Protein AF-A0A3D2GXF1-F1 (afdb_monomer)

Solvent-accessible surface area (backbone atoms only — not comparable to full-atom values): 5338 Å² total; per-residue (Å²): 109,70,69,58,52,53,46,51,53,51,51,48,52,41,55,73,39,63,44,46,53,32,45,51,49,18,68,74,66,70,39,70,66,44,40,46,54,25,51,54,51,51,54,50,49,55,56,51,51,51,55,52,49,51,53,52,50,53,52,54,51,59,67,53,44,60,62,52,53,52,53,50,53,51,52,52,51,52,51,50,52,50,53,50,46,39,62,71,46,52,51,53,54,54,56,60,72,74,102

Foldseek 3Di:
DVVLVVLVVVLCCCVVPVLVVLVVVCVVPVDPVSVVVSVVSVVVSVVSVVVSVVVVVVVVVVVVVVVVVVVVVVVVVVVVVVVVCCVPPVVVVVVVVVD

pLDDT: mean 94.07, std 5.57, range [54.94, 98.25]

Radius of gyration: 30.29 Å; Cα contacts (8 Å, |Δi|>4): 36; chains: 1; bounding box: 65×22×79 Å

Sequence (99 aa):
TLYIIAGEEKLQRVREGELKELMAKAAESGDAMDAQKANDLAAQCDRFEKKLHDLKLTRQVSMQMAPQIRLLQNNDSLLVERIQSTISNTLPLWKNQMV

Mean predicted aligned error: 6.09 Å

Structure (mmCIF, N/CA/C/O backbone):
data_AF-A0A3D2GXF1-F1
#
_entry.id   AF-A0A3D2GXF1-F1
#
loop_
_atom_site.group_PDB
_atom_site.id
_atom_site.type_symbol
_atom_site.label_atom_id
_atom_site.label_alt_id
_atom_site.label_comp_id
_atom_site.label_asym_id
_atom_site.label_entity_id
_atom_site.label_seq_id
_atom_site.pdbx_PDB_ins_code
_atom_site.Cartn_x
_atom_site.Cartn_y
_atom_site.Cartn_z
_atom_site.occupancy
_atom_site.B_iso_or_equiv
_atom_site.auth_seq_id
_atom_site.auth_comp_id
_atom_site.auth_asym_id
_atom_site.auth_atom_id
_atom_site.pdbx_PDB_model_num
ATOM 1 N N . THR A 1 1 ? -10.819 0.623 -6.741 1.00 74.81 1 THR A N 1
ATOM 2 C CA . THR A 1 1 ? -11.412 1.753 -5.993 1.00 74.81 1 THR A CA 1
ATOM 3 C C . THR A 1 1 ? -12.582 1.297 -5.145 1.00 74.81 1 THR A C 1
ATOM 5 O O . THR A 1 1 ? -12.526 1.509 -3.945 1.00 74.81 1 THR A O 1
ATOM 8 N N . LEU A 1 2 ? -13.558 0.579 -5.719 1.00 89.06 2 LEU A N 1
ATOM 9 C CA . LEU A 1 2 ? -14.736 0.064 -5.003 1.00 89.06 2 LEU A CA 1
ATOM 10 C C . LEU A 1 2 ? -14.400 -0.726 -3.720 1.00 89.06 2 LEU A C 1
ATOM 12 O O . LEU A 1 2 ? -14.984 -0.467 -2.681 1.00 89.06 2 LEU A O 1
ATOM 16 N N . TYR A 1 3 ? -13.411 -1.626 -3.768 1.00 90.88 3 TYR A N 1
ATOM 17 C CA . TYR A 1 3 ? -13.025 -2.442 -2.606 1.00 90.88 3 TYR A CA 1
ATOM 18 C C . TYR A 1 3 ? -12.367 -1.658 -1.463 1.00 90.88 3 TYR A C 1
ATOM 20 O O . TYR A 1 3 ? -12.526 -2.031 -0.307 1.00 90.88 3 TYR A O 1
ATOM 28 N N . ILE A 1 4 ? -11.643 -0.575 -1.773 1.00 93.69 4 ILE A N 1
ATOM 29 C CA . ILE A 1 4 ? -11.058 0.293 -0.740 1.00 93.69 4 ILE A CA 1
ATOM 30 C C . ILE A 1 4 ? -12.189 1.040 -0.033 1.00 93.69 4 ILE A C 1
ATOM 32 O O . ILE A 1 4 ? -12.271 0.990 1.185 1.00 93.69 4 ILE A O 1
ATOM 36 N N . ILE A 1 5 ? -13.104 1.632 -0.805 1.00 94.81 5 ILE A N 1
ATOM 37 C CA . ILE A 1 5 ? -14.265 2.361 -0.275 1.00 94.81 5 ILE A CA 1
ATOM 38 C C . ILE A 1 5 ? -15.151 1.434 0.567 1.00 94.81 5 ILE A C 1
ATOM 40 O O . ILE A 1 5 ? -15.489 1.760 1.697 1.00 94.81 5 ILE A O 1
ATOM 44 N N . ALA A 1 6 ? -15.461 0.235 0.065 1.00 95.31 6 ALA A N 1
ATOM 45 C CA . ALA A 1 6 ? -16.229 -0.756 0.816 1.00 95.31 6 ALA A CA 1
ATOM 46 C C . ALA A 1 6 ? -15.532 -1.162 2.129 1.00 95.31 6 ALA A C 1
ATOM 48 O O . ALA A 1 6 ? -16.195 -1.382 3.143 1.00 95.31 6 ALA A O 1
ATOM 49 N N . GLY A 1 7 ? -14.197 -1.242 2.125 1.00 95.81 7 GLY A N 1
ATOM 50 C CA . GLY A 1 7 ? -13.401 -1.464 3.330 1.00 95.81 7 GLY A CA 1
ATOM 51 C C . GLY A 1 7 ? -13.508 -0.308 4.325 1.00 95.81 7 GLY A C 1
ATOM 52 O O . GLY A 1 7 ? -13.730 -0.554 5.507 1.00 95.81 7 GLY A O 1
ATOM 53 N N . GLU A 1 8 ? -13.406 0.938 3.859 1.00 96.44 8 GLU A N 1
ATOM 54 C CA . GLU A 1 8 ? -13.548 2.136 4.700 1.00 96.44 8 GLU A CA 1
ATOM 55 C C . GLU A 1 8 ? -14.936 2.202 5.335 1.00 96.44 8 GLU A C 1
ATOM 57 O O . GLU A 1 8 ? -15.047 2.351 6.550 1.00 96.44 8 GLU A O 1
ATOM 62 N N . GLU A 1 9 ? -15.989 1.997 4.541 1.00 96.69 9 GLU A N 1
ATOM 63 C CA . GLU A 1 9 ? -17.363 1.983 5.041 1.00 96.69 9 GLU A CA 1
ATOM 64 C C . GLU A 1 9 ? -17.584 0.871 6.068 1.00 96.69 9 GLU A C 1
ATOM 66 O O . GLU A 1 9 ? -18.213 1.093 7.103 1.00 96.69 9 GLU A O 1
ATOM 71 N N . LYS A 1 10 ? -17.071 -0.341 5.815 1.00 95.88 10 LYS A N 1
ATOM 72 C CA . LYS A 1 10 ? -17.205 -1.446 6.771 1.00 95.88 10 LYS A CA 1
ATOM 73 C C . LYS A 1 10 ? -16.447 -1.153 8.065 1.00 95.88 10 LYS A C 1
ATOM 75 O O . LYS A 1 10 ? -16.996 -1.410 9.135 1.00 95.88 10 LYS A O 1
ATOM 80 N N . LEU A 1 11 ? -15.233 -0.609 7.982 1.00 96.88 11 LEU A N 1
ATOM 81 C CA . LEU A 1 11 ? -14.446 -0.211 9.151 1.00 96.88 11 LEU A CA 1
ATOM 82 C C . LEU A 1 11 ? -15.183 0.853 9.971 1.00 96.88 11 LEU A C 1
ATOM 84 O O . LEU A 1 11 ? -15.272 0.730 11.191 1.00 96.88 11 LEU A O 1
ATOM 88 N N . GLN A 1 12 ? -15.760 1.851 9.300 1.00 96.69 12 GLN A N 1
ATOM 89 C CA . GLN A 1 12 ? -16.547 2.891 9.948 1.00 96.69 12 GLN A CA 1
ATOM 90 C C . GLN A 1 12 ? -17.773 2.305 10.659 1.00 96.69 12 GLN A C 1
ATOM 92 O O . GLN A 1 12 ? -17.962 2.560 11.845 1.00 96.69 12 GLN A O 1
ATOM 97 N N . ARG A 1 13 ? -18.550 1.442 9.988 1.00 96.62 13 ARG A N 1
ATOM 98 C CA . ARG A 1 13 ? -19.723 0.778 10.590 1.00 96.62 13 ARG A CA 1
ATOM 99 C C . ARG A 1 13 ? -19.370 -0.032 11.838 1.00 96.62 13 ARG A C 1
ATOM 101 O O . ARG A 1 13 ? -20.119 -0.005 12.805 1.00 96.62 13 ARG A O 1
ATOM 108 N N . VAL A 1 14 ? -18.244 -0.748 11.831 1.00 96.31 14 VAL A N 1
ATOM 109 C CA . VAL A 1 14 ? -17.811 -1.550 12.990 1.00 96.31 14 VAL A CA 1
ATOM 110 C C . VAL A 1 14 ? -17.328 -0.655 14.133 1.00 96.31 14 VAL A C 1
ATOM 112 O O . VAL A 1 14 ? -17.684 -0.903 15.283 1.00 96.31 14 VAL A O 1
ATOM 115 N N . ARG A 1 15 ? -16.571 0.413 13.838 1.00 95.12 15 ARG A N 1
ATOM 116 C CA . ARG A 1 15 ? -16.112 1.373 14.858 1.00 95.12 15 ARG A CA 1
ATOM 117 C C . ARG A 1 15 ? -17.269 2.145 15.491 1.00 95.12 15 ARG A C 1
ATOM 119 O O . ARG A 1 15 ? -17.248 2.386 16.691 1.00 95.12 15 ARG A O 1
ATOM 126 N N . GLU A 1 16 ? -18.243 2.568 14.692 1.00 95.12 16 GLU A N 1
ATOM 127 C CA . GLU A 1 16 ? -19.362 3.397 15.151 1.00 95.12 16 GLU A CA 1
ATOM 128 C C . GLU A 1 16 ? -20.539 2.594 15.717 1.00 95.12 16 GLU A C 1
ATOM 130 O O . GLU A 1 16 ? -21.341 3.172 16.446 1.00 95.12 16 GLU A O 1
ATOM 135 N N . GLY A 1 17 ? -20.631 1.299 15.409 1.00 95.12 17 GLY A N 1
ATOM 136 C CA . GLY A 1 17 ? -21.637 0.381 15.944 1.00 95.12 17 GLY A CA 1
ATOM 137 C C . GLY A 1 17 ? -21.047 -0.552 16.999 1.00 95.12 17 GLY A C 1
ATOM 138 O O . GLY A 1 17 ? -20.821 -0.145 18.138 1.00 95.12 17 GLY A O 1
ATOM 139 N N . GLU A 1 18 ? -20.761 -1.793 16.592 1.00 92.81 18 GLU A N 1
ATOM 140 C CA . GLU A 1 18 ? -20.349 -2.905 17.468 1.00 92.81 18 GLU A CA 1
ATOM 141 C C . GLU A 1 18 ? -19.245 -2.535 18.469 1.00 92.81 18 GLU A C 1
ATOM 143 O O . GLU A 1 18 ? -19.334 -2.886 19.645 1.00 92.81 18 GLU A O 1
ATOM 148 N N . LEU A 1 19 ? -18.207 -1.806 18.043 1.00 93.38 19 LEU A N 1
ATOM 149 C CA . LEU A 1 19 ? -17.123 -1.429 18.947 1.00 93.38 19 LEU A CA 1
ATOM 150 C C . LEU A 1 19 ? -17.586 -0.450 20.031 1.00 93.38 19 LEU A C 1
ATOM 152 O O . LEU A 1 19 ? -17.228 -0.631 21.193 1.00 93.38 19 LEU A O 1
ATOM 156 N N . LYS A 1 20 ? -18.399 0.556 19.688 1.00 94.50 20 LYS A N 1
ATOM 157 C CA . LYS A 1 20 ? -18.955 1.485 20.685 1.00 94.50 20 LYS A CA 1
ATOM 158 C C . LYS A 1 20 ? -19.864 0.763 21.673 1.00 94.50 20 LYS A C 1
ATOM 160 O O . LYS A 1 20 ? -19.778 1.038 22.866 1.00 94.50 20 LYS A O 1
ATOM 165 N N . GLU A 1 21 ? -20.683 -0.170 21.195 1.00 94.38 21 GLU A N 1
ATOM 166 C CA . GLU A 1 21 ? -21.550 -0.987 22.051 1.00 94.38 21 GLU A CA 1
ATOM 167 C C . GLU A 1 21 ? -20.732 -1.845 23.026 1.00 94.38 21 GLU A C 1
ATOM 169 O O . GLU A 1 21 ? -21.012 -1.858 24.225 1.00 94.38 21 GLU A O 1
ATOM 174 N N . LEU A 1 22 ? -19.670 -2.502 22.546 1.00 92.19 22 LEU A N 1
ATOM 175 C CA . LEU A 1 22 ? -18.774 -3.288 23.397 1.00 92.19 22 LEU A CA 1
ATOM 176 C C . LEU A 1 22 ? -18.017 -2.423 24.408 1.00 92.19 22 LEU A C 1
ATOM 178 O O . LEU A 1 22 ? -17.870 -2.827 25.560 1.00 92.19 22 LEU A O 1
ATOM 182 N N . MET A 1 23 ? -17.562 -1.231 24.012 1.00 91.12 23 MET A N 1
ATOM 183 C CA . MET A 1 23 ? -16.892 -0.297 24.922 1.00 91.12 23 MET A CA 1
ATOM 184 C C . MET A 1 23 ? -17.842 0.227 26.005 1.00 91.12 23 MET A C 1
ATOM 186 O O . MET A 1 23 ? -17.452 0.292 27.169 1.00 91.12 23 MET A O 1
ATOM 190 N N . ALA A 1 24 ? -19.088 0.556 25.650 1.00 93.00 24 ALA A N 1
A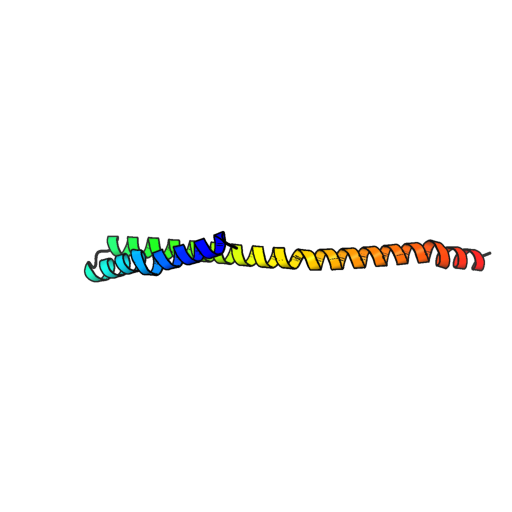TOM 191 C CA . ALA A 1 24 ? -20.107 0.970 26.613 1.00 93.00 24 ALA A CA 1
ATOM 192 C C . ALA A 1 24 ? -20.428 -0.160 27.602 1.00 93.00 24 ALA A C 1
ATOM 194 O O . ALA A 1 24 ? -20.415 0.050 28.812 1.00 93.00 24 ALA A O 1
ATOM 195 N N . LYS A 1 25 ? -20.608 -1.387 27.100 1.00 91.12 25 LYS A N 1
ATOM 196 C 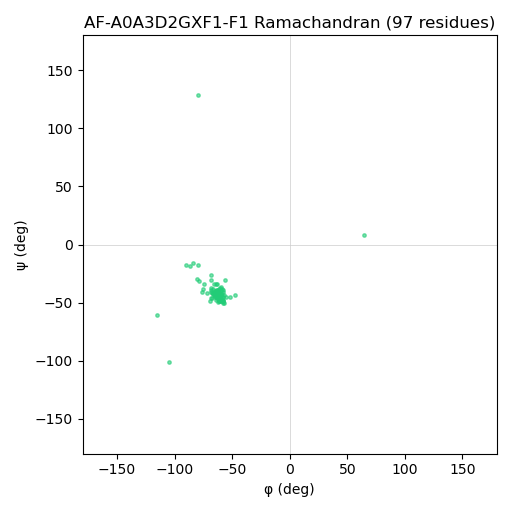CA . LYS A 1 25 ? -20.873 -2.563 27.935 1.00 91.12 25 LYS A CA 1
ATOM 197 C C . LYS A 1 25 ? -19.712 -2.895 28.879 1.00 91.12 25 LYS A C 1
ATOM 199 O O . LYS A 1 25 ? -19.935 -3.255 30.035 1.00 91.12 25 LYS A O 1
ATOM 204 N N . ALA A 1 26 ? -18.473 -2.766 28.412 1.00 90.38 26 ALA A N 1
ATOM 205 C CA . ALA A 1 26 ? -17.292 -2.934 29.255 1.00 90.38 26 ALA A CA 1
ATOM 206 C C . ALA A 1 26 ? -17.236 -1.876 30.372 1.00 90.38 26 ALA A C 1
ATOM 208 O O . ALA A 1 26 ? -16.899 -2.202 31.509 1.00 90.38 26 ALA A O 1
ATOM 209 N N . ALA A 1 27 ? -17.606 -0.627 30.064 1.00 89.69 27 ALA A N 1
ATOM 210 C CA . ALA A 1 27 ? -17.646 0.461 31.038 1.00 89.69 27 ALA A CA 1
ATOM 211 C C . ALA A 1 27 ? -18.755 0.284 32.091 1.00 89.69 27 ALA A C 1
ATOM 213 O O . ALA A 1 27 ? -18.533 0.600 33.257 1.00 89.69 27 ALA A O 1
ATOM 214 N N . GLU A 1 28 ? -19.924 -0.233 31.702 1.00 91.75 28 GLU A N 1
ATOM 215 C CA . GLU A 1 28 ? -21.042 -0.488 32.621 1.00 91.75 28 GLU A CA 1
ATOM 216 C C . GLU A 1 28 ? -20.839 -1.734 33.491 1.00 91.75 28 GLU A C 1
ATOM 218 O O . GLU A 1 28 ? -21.170 -1.718 34.675 1.00 91.75 28 GLU A O 1
ATOM 223 N N . SER A 1 29 ? -20.315 -2.822 32.920 1.00 88.19 29 SER A N 1
ATOM 224 C CA . SER A 1 29 ? -20.179 -4.098 33.637 1.00 88.19 29 SER A CA 1
ATOM 225 C C . SER A 1 29 ? -18.985 -4.140 34.590 1.00 88.19 29 SER A C 1
ATOM 227 O O . SER A 1 29 ? -19.038 -4.846 35.595 1.00 88.19 29 SER A O 1
ATOM 229 N N . GLY A 1 30 ? -17.893 -3.433 34.270 1.00 81.69 30 GLY A N 1
ATOM 230 C CA . GLY A 1 30 ? -16.624 -3.546 34.994 1.00 81.69 30 GLY A CA 1
ATOM 231 C C . GLY A 1 30 ? -15.958 -4.926 34.883 1.00 81.69 30 GLY A C 1
ATOM 232 O O . GLY A 1 30 ? -14.975 -5.184 35.578 1.00 81.69 30 GLY A O 1
ATOM 233 N N . ASP A 1 31 ? -16.474 -5.815 34.025 1.00 92.44 31 ASP A N 1
ATOM 234 C CA . ASP A 1 31 ? -15.944 -7.161 33.822 1.00 92.44 31 ASP A CA 1
ATOM 235 C C . ASP A 1 31 ? -14.711 -7.117 32.907 1.00 92.44 31 ASP A C 1
ATOM 237 O O . ASP A 1 31 ? -14.739 -6.591 31.788 1.00 92.44 31 ASP A O 1
ATOM 241 N N . ALA A 1 32 ? -13.624 -7.736 33.368 1.00 89.25 32 ALA A N 1
ATOM 242 C CA . ALA A 1 32 ? -12.395 -7.899 32.604 1.00 89.25 32 ALA A CA 1
ATOM 243 C C . ALA A 1 32 ? -12.628 -8.604 31.256 1.00 89.25 32 ALA A C 1
ATOM 245 O O . ALA A 1 32 ? -11.924 -8.325 30.285 1.00 89.25 32 ALA A O 1
ATOM 246 N N . MET A 1 33 ? -13.623 -9.489 31.163 1.00 92.38 33 MET A N 1
ATOM 247 C CA . MET A 1 33 ? -13.917 -10.228 29.938 1.00 92.38 33 MET A CA 1
ATOM 248 C C . MET A 1 33 ? -14.606 -9.385 28.867 1.00 92.38 33 MET A C 1
ATOM 250 O O . MET A 1 33 ? -14.296 -9.514 27.681 1.00 92.38 33 MET A O 1
ATOM 254 N N . ASP A 1 34 ? -15.509 -8.493 29.263 1.00 90.56 34 ASP A N 1
ATOM 255 C CA . ASP A 1 34 ? -16.142 -7.573 28.320 1.00 90.56 34 ASP A CA 1
ATOM 256 C C . ASP A 1 34 ? -15.165 -6.462 27.896 1.00 90.56 34 ASP A C 1
ATOM 258 O O . ASP A 1 34 ? -15.119 -6.109 26.714 1.00 90.56 34 ASP A O 1
ATOM 262 N N . ALA A 1 35 ? -14.278 -6.018 28.796 1.00 91.81 35 ALA A N 1
ATOM 263 C CA . ALA A 1 35 ? -13.151 -5.152 28.440 1.00 91.81 35 ALA A CA 1
ATOM 264 C C . ALA A 1 35 ? -12.191 -5.818 27.436 1.00 91.81 35 ALA A C 1
ATOM 266 O O . ALA A 1 35 ? -11.746 -5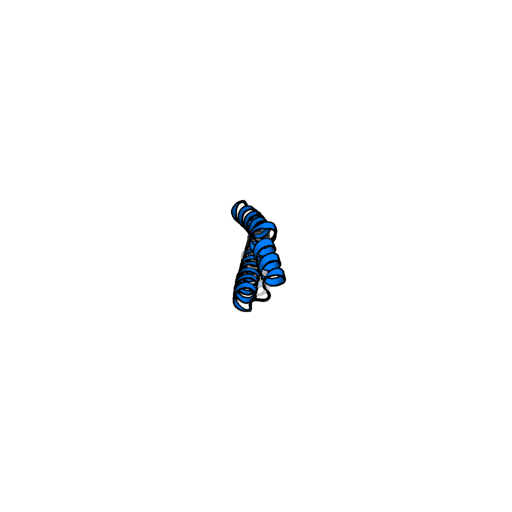.174 26.482 1.00 91.81 35 ALA A O 1
ATOM 267 N N . GLN A 1 36 ? -11.899 -7.113 27.599 1.00 93.69 36 GLN A N 1
ATOM 268 C CA . GLN A 1 36 ? -11.048 -7.853 26.666 1.00 93.69 36 GLN A CA 1
ATOM 269 C C . GLN A 1 36 ? -11.665 -7.920 25.263 1.00 93.69 36 GLN A C 1
ATOM 271 O O . GLN A 1 36 ? -10.984 -7.620 24.285 1.00 93.69 36 GLN A O 1
ATOM 276 N N . LYS A 1 37 ? -12.964 -8.228 25.150 1.00 93.25 37 LYS A N 1
ATOM 277 C CA . LYS A 1 37 ? -13.663 -8.273 23.851 1.00 93.25 37 LYS A CA 1
ATOM 278 C C . LYS A 1 37 ? -13.624 -6.931 23.119 1.00 93.25 37 LYS A C 1
ATOM 280 O O . LYS A 1 37 ? -13.388 -6.904 21.911 1.00 93.25 37 LYS A O 1
ATOM 285 N N . ALA A 1 38 ? -13.840 -5.826 23.837 1.00 93.88 38 ALA A N 1
ATOM 286 C CA . ALA A 1 38 ? -13.763 -4.486 23.261 1.00 93.88 38 ALA A CA 1
ATOM 287 C C . ALA A 1 38 ? -12.347 -4.184 22.736 1.00 93.88 38 ALA A C 1
ATOM 289 O O . ALA A 1 38 ? -12.190 -3.723 21.604 1.00 93.88 38 ALA A O 1
ATOM 290 N N . ASN A 1 39 ? -11.315 -4.513 23.519 1.00 95.12 39 ASN A N 1
ATOM 291 C CA . ASN A 1 39 ? -9.917 -4.344 23.114 1.00 95.12 39 ASN A CA 1
ATOM 292 C C . ASN A 1 39 ? -9.540 -5.219 21.910 1.00 95.12 39 ASN A C 1
ATOM 294 O O . ASN A 1 39 ? -8.866 -4.746 20.993 1.00 95.12 39 ASN A O 1
ATOM 298 N N . ASP A 1 40 ? -9.996 -6.471 21.871 1.00 96.69 40 ASP A N 1
ATOM 299 C CA . ASP A 1 40 ? -9.719 -7.382 20.761 1.00 96.69 40 ASP A CA 1
ATOM 300 C C . ASP A 1 40 ? -10.328 -6.869 19.453 1.00 96.69 40 ASP A C 1
ATOM 302 O O . ASP A 1 40 ? -9.661 -6.891 18.412 1.00 96.69 40 ASP A O 1
ATOM 306 N N . LEU A 1 41 ? -11.569 -6.367 19.497 1.00 95.50 41 LEU A N 1
ATOM 307 C CA . LEU A 1 41 ? -12.221 -5.780 18.328 1.00 95.50 41 LEU A CA 1
ATOM 308 C C . LEU A 1 41 ? -11.553 -4.465 17.902 1.00 95.50 41 LEU A C 1
ATOM 310 O O . LEU A 1 41 ? -11.336 -4.257 16.706 1.00 95.50 41 LEU A O 1
ATOM 314 N N . ALA A 1 42 ? -11.170 -3.606 18.850 1.00 96.00 42 ALA A N 1
ATOM 315 C CA . ALA A 1 42 ? -10.419 -2.384 18.558 1.00 96.00 42 ALA A CA 1
ATOM 316 C C . ALA A 1 42 ? -9.099 -2.708 17.840 1.00 96.00 42 ALA A C 1
ATOM 318 O O . ALA A 1 42 ? -8.821 -2.181 16.761 1.00 96.00 42 ALA A O 1
ATOM 319 N N . ALA A 1 43 ? -8.337 -3.672 18.362 1.00 97.44 43 ALA A N 1
ATOM 320 C CA . ALA A 1 43 ? -7.085 -4.109 17.758 1.00 97.44 43 ALA A CA 1
ATOM 321 C C . ALA A 1 43 ? -7.287 -4.734 16.364 1.00 97.44 43 ALA A C 1
ATOM 323 O O . ALA A 1 43 ? -6.429 -4.602 15.487 1.00 97.44 43 ALA A O 1
ATOM 324 N N . GLN A 1 44 ? -8.408 -5.425 16.131 1.00 96.94 44 GLN A N 1
ATOM 325 C CA . GLN A 1 44 ? -8.773 -5.916 14.799 1.00 96.94 44 GLN A CA 1
ATOM 326 C C . GLN A 1 44 ? -9.070 -4.769 13.827 1.00 96.94 44 GLN A C 1
ATOM 328 O O . GLN A 1 44 ? -8.575 -4.807 12.697 1.00 96.94 44 GLN A O 1
ATOM 333 N N . CYS A 1 45 ? -9.810 -3.746 14.266 1.00 97.31 45 CYS A N 1
ATOM 334 C CA . CYS A 1 45 ? -10.088 -2.547 13.473 1.00 97.31 45 CYS A CA 1
ATOM 335 C C . CYS A 1 45 ? -8.788 -1.842 13.067 1.00 97.31 45 CYS A C 1
ATOM 337 O O . CYS A 1 45 ? -8.588 -1.569 11.885 1.00 97.31 45 CYS A O 1
ATOM 339 N N . ASP A 1 46 ? -7.864 -1.647 14.007 1.00 97.62 46 ASP A N 1
ATOM 340 C CA . ASP A 1 46 ? -6.577 -0.997 13.740 1.00 97.62 46 ASP A CA 1
ATOM 341 C C . ASP A 1 46 ? -5.716 -1.794 12.747 1.00 97.62 46 ASP A C 1
ATOM 343 O O . ASP A 1 46 ? -5.084 -1.233 11.849 1.00 97.62 46 ASP A O 1
ATOM 347 N N . ARG A 1 47 ? -5.691 -3.131 12.863 1.00 97.75 47 ARG A N 1
ATOM 348 C CA . ARG A 1 47 ? -4.990 -3.991 11.892 1.00 97.75 47 ARG A CA 1
ATOM 349 C C . ARG A 1 47 ? -5.618 -3.913 10.504 1.00 97.75 47 ARG A C 1
ATOM 351 O O . ARG A 1 47 ? -4.893 -3.936 9.509 1.00 97.75 47 ARG A O 1
ATOM 358 N N . PHE 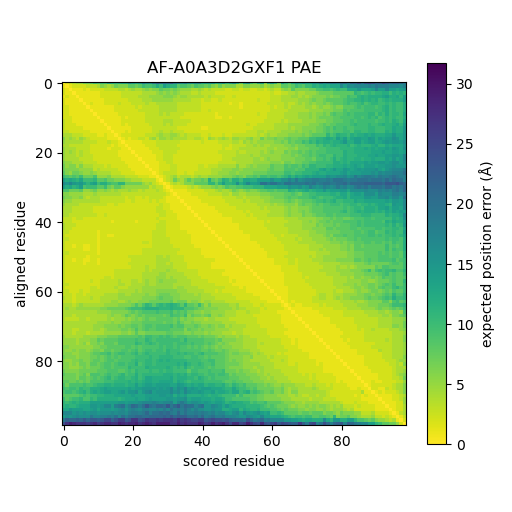A 1 48 ? -6.945 -3.862 10.426 1.00 97.25 48 PHE A N 1
ATOM 359 C CA . PHE A 1 48 ? -7.653 -3.751 9.156 1.00 97.25 48 PHE A CA 1
ATOM 360 C C . PHE A 1 48 ? -7.404 -2.394 8.490 1.00 97.25 48 PHE A C 1
ATOM 362 O O . PHE A 1 48 ? -7.114 -2.343 7.296 1.00 97.25 48 PHE A O 1
ATOM 369 N N . GLU A 1 49 ? -7.416 -1.314 9.266 1.00 96.75 49 GLU A N 1
ATOM 370 C CA . GLU A 1 49 ? -7.112 0.0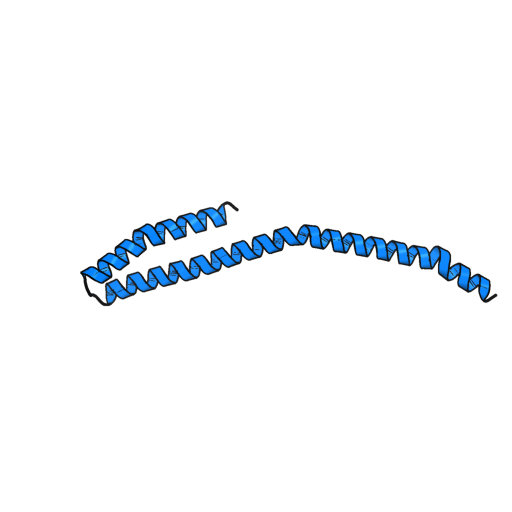36 8.795 1.00 96.75 49 GLU A CA 1
ATOM 371 C C . GLU A 1 49 ? -5.703 0.144 8.203 1.00 96.75 49 GLU A C 1
ATOM 373 O O . GLU A 1 49 ? -5.536 0.692 7.113 1.00 96.75 49 GLU A O 1
ATOM 378 N N . LYS A 1 50 ? -4.700 -0.463 8.853 1.00 97.62 50 LYS A N 1
ATOM 379 C CA . LYS A 1 50 ? -3.334 -0.546 8.309 1.00 97.62 50 LYS A CA 1
ATOM 380 C C . LYS A 1 50 ? -3.303 -1.235 6.945 1.00 97.62 50 LYS A C 1
ATOM 382 O O . LYS A 1 50 ? -2.773 -0.677 5.993 1.00 97.62 50 LYS A O 1
ATOM 387 N N . LYS A 1 51 ? -3.958 -2.393 6.807 1.00 96.81 51 LYS A N 1
ATOM 388 C CA . LYS A 1 51 ? -4.043 -3.101 5.515 1.00 96.81 51 LYS A CA 1
ATOM 389 C C . LYS A 1 51 ? -4.734 -2.263 4.437 1.00 96.81 51 LYS A C 1
ATOM 391 O O . LYS A 1 51 ? -4.356 -2.313 3.269 1.00 96.81 51 LYS A O 1
ATOM 396 N N . LEU A 1 52 ? -5.756 -1.501 4.818 1.00 97.19 52 LEU A N 1
ATOM 397 C CA . LEU A 1 52 ? -6.474 -0.618 3.907 1.00 97.19 52 LEU A CA 1
ATOM 398 C C . LEU A 1 52 ? -5.601 0.557 3.453 1.00 97.19 52 LEU A C 1
ATOM 400 O O . LEU A 1 52 ? -5.637 0.936 2.281 1.00 97.19 52 LEU A O 1
ATOM 404 N N . HIS A 1 53 ? -4.795 1.106 4.362 1.00 96.38 53 HIS A N 1
ATOM 405 C CA . HIS A 1 53 ? -3.788 2.112 4.050 1.00 96.38 53 HIS A CA 1
ATOM 406 C C . HIS A 1 53 ? -2.731 1.570 3.081 1.00 96.38 53 HIS A C 1
ATOM 408 O O . HIS A 1 53 ? -2.491 2.189 2.043 1.00 96.38 53 HIS A O 1
ATOM 414 N N . ASP A 1 54 ? -2.183 0.385 3.351 1.00 96.62 54 ASP A N 1
ATOM 415 C CA . ASP A 1 54 ? -1.209 -0.266 2.469 1.00 96.62 54 ASP A CA 1
ATOM 416 C C . ASP A 1 54 ? -1.787 -0.456 1.060 1.00 96.62 54 ASP A C 1
ATOM 418 O O . ASP A 1 54 ? -1.154 -0.110 0.062 1.00 96.62 54 ASP A O 1
ATOM 422 N N . LEU A 1 55 ? -3.045 -0.902 0.964 1.00 96.19 55 LEU A N 1
ATOM 423 C CA . LEU A 1 55 ? -3.734 -1.076 -0.313 1.00 96.19 55 LEU A CA 1
ATOM 424 C C . LEU A 1 55 ? -3.890 0.246 -1.089 1.00 96.19 55 LEU A C 1
ATOM 426 O O . LEU A 1 55 ? -3.744 0.271 -2.317 1.00 96.19 55 LEU A O 1
ATOM 430 N N . LYS A 1 56 ? -4.169 1.359 -0.397 1.00 95.81 56 LYS A N 1
ATOM 431 C CA . LYS A 1 56 ? -4.211 2.697 -1.012 1.00 95.81 56 LYS A CA 1
ATOM 432 C C . LYS A 1 56 ? -2.840 3.116 -1.529 1.00 95.81 56 LYS A C 1
ATOM 434 O O . LYS A 1 56 ? -2.755 3.616 -2.653 1.00 9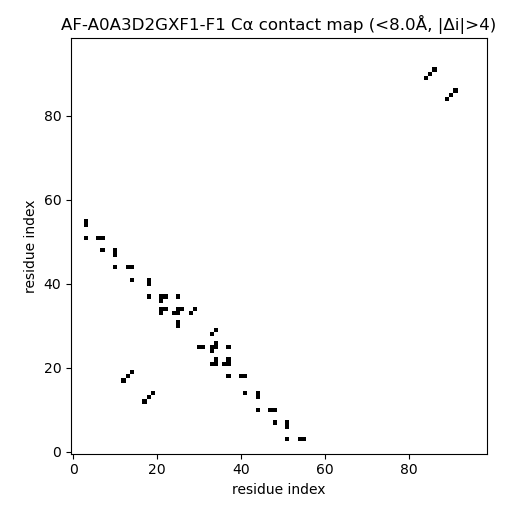5.81 56 LYS A O 1
ATOM 439 N N . LEU A 1 57 ? -1.791 2.889 -0.740 1.00 96.12 57 LEU A N 1
ATOM 440 C CA . LEU A 1 57 ? -0.423 3.222 -1.116 1.00 96.12 57 LEU A CA 1
ATOM 441 C C . LEU A 1 57 ? 0.014 2.430 -2.351 1.00 96.12 57 LEU A C 1
ATOM 443 O O . LEU A 1 57 ? 0.458 3.026 -3.332 1.00 96.12 57 LEU A O 1
ATOM 447 N N . THR A 1 58 ? -0.194 1.109 -2.359 1.00 95.19 58 THR A N 1
ATOM 448 C CA . THR A 1 58 ? 0.108 0.259 -3.520 1.00 95.19 58 THR A CA 1
ATOM 449 C C . THR A 1 58 ? -0.613 0.756 -4.768 1.00 95.19 58 THR A C 1
ATOM 451 O O . THR A 1 58 ? 0.012 0.911 -5.816 1.00 95.19 58 THR A O 1
ATOM 454 N N . ARG A 1 59 ? -1.905 1.094 -4.663 1.00 93.75 59 ARG A N 1
ATOM 455 C CA . ARG A 1 59 ? -2.659 1.668 -5.787 1.00 93.75 59 ARG A CA 1
ATOM 456 C C . ARG A 1 59 ? -2.019 2.957 -6.304 1.00 93.75 59 ARG A C 1
ATOM 458 O O . ARG A 1 59 ? -1.943 3.148 -7.517 1.00 93.75 59 ARG A O 1
ATOM 465 N N . GLN A 1 60 ? -1.618 3.862 -5.414 1.00 94.12 60 GLN A N 1
ATOM 466 C CA . GLN A 1 60 ? -1.006 5.131 -5.806 1.00 94.12 60 GLN A CA 1
ATOM 467 C C . GLN A 1 60 ? 0.312 4.908 -6.549 1.00 94.12 60 GLN A C 1
ATOM 469 O O . GLN A 1 60 ? 0.510 5.500 -7.610 1.00 94.12 60 GLN A O 1
ATOM 474 N N . VAL A 1 61 ? 1.161 4.010 -6.044 1.00 95.31 61 VAL A N 1
ATOM 475 C CA . VAL A 1 61 ? 2.404 3.619 -6.719 1.00 95.31 61 VAL A CA 1
ATOM 476 C C . VAL A 1 61 ? 2.097 3.064 -8.108 1.00 95.31 61 VAL A C 1
ATOM 478 O O . VAL A 1 61 ? 2.636 3.565 -9.089 1.00 95.31 61 VAL A O 1
ATOM 481 N N . SER A 1 62 ? 1.159 2.119 -8.234 1.00 94.19 62 SER A N 1
ATOM 482 C CA . SER A 1 62 ? 0.784 1.547 -9.535 1.00 94.19 62 SER A CA 1
ATOM 483 C C . SER A 1 62 ? 0.292 2.599 -10.535 1.00 94.19 62 SER A C 1
ATOM 485 O O . SER A 1 62 ? 0.653 2.550 -11.709 1.00 94.19 62 SER A O 1
ATOM 487 N N . MET A 1 63 ? -0.485 3.589 -10.085 1.00 93.94 63 MET A N 1
ATOM 488 C CA . MET A 1 63 ? -0.930 4.700 -10.938 1.00 93.94 63 MET A CA 1
ATOM 489 C C . MET A 1 63 ? 0.238 5.565 -11.433 1.00 93.94 63 MET A C 1
ATOM 491 O O . MET A 1 63 ? 0.201 6.073 -12.554 1.00 93.94 63 MET A O 1
ATOM 495 N N . GLN A 1 64 ? 1.279 5.724 -10.615 1.00 95.31 64 GLN A N 1
ATOM 496 C CA . GLN A 1 64 ? 2.479 6.487 -10.955 1.00 95.31 64 GLN A CA 1
ATOM 497 C C . GLN A 1 64 ? 3.467 5.702 -11.836 1.00 95.31 64 GLN A C 1
ATOM 499 O O . GLN A 1 64 ? 4.300 6.319 -12.496 1.00 95.31 64 GLN A O 1
ATOM 504 N N . MET A 1 65 ? 3.365 4.372 -11.923 1.00 96.12 65 MET A N 1
ATOM 505 C CA . MET A 1 65 ? 4.283 3.561 -12.739 1.00 96.12 65 MET A CA 1
ATOM 506 C C . MET A 1 65 ? 4.131 3.815 -14.244 1.00 96.12 65 MET A C 1
ATOM 508 O O . MET A 1 65 ? 5.126 3.871 -14.957 1.00 96.12 65 MET A O 1
ATOM 512 N N . ALA A 1 66 ? 2.910 4.012 -14.750 1.00 94.50 66 ALA A N 1
ATOM 513 C CA . ALA A 1 66 ? 2.679 4.234 -16.181 1.00 94.50 66 ALA A CA 1
ATOM 514 C C . ALA A 1 66 ? 3.456 5.438 -16.768 1.00 94.50 66 ALA A C 1
ATOM 516 O O . ALA A 1 66 ? 4.119 5.268 -17.793 1.00 94.50 66 ALA A O 1
ATOM 517 N N . PRO A 1 67 ? 3.420 6.651 -16.176 1.00 96.88 67 PRO A N 1
ATOM 518 C CA . PRO A 1 67 ? 4.255 7.753 -16.651 1.00 96.88 67 PRO A CA 1
ATOM 519 C C . PRO A 1 67 ? 5.755 7.496 -16.460 1.00 96.88 67 PRO A C 1
ATOM 521 O O . PRO A 1 67 ? 6.527 7.892 -17.328 1.00 96.88 67 PRO A O 1
ATOM 524 N N . GLN A 1 68 ? 6.174 6.806 -15.392 1.00 96.75 68 GLN A N 1
ATOM 525 C CA . GLN A 1 68 ? 7.585 6.444 -15.193 1.00 96.75 68 GLN A CA 1
ATOM 526 C C . GLN A 1 68 ? 8.099 5.514 -16.301 1.00 96.75 68 GLN A C 1
ATOM 528 O O . GLN A 1 68 ? 9.168 5.757 -16.855 1.00 96.75 68 GLN A O 1
ATOM 533 N N . ILE A 1 69 ? 7.312 4.504 -16.686 1.00 97.12 69 ILE A N 1
ATOM 534 C CA . ILE A 1 69 ? 7.638 3.601 -17.799 1.00 97.12 69 ILE A CA 1
ATOM 535 C C . ILE A 1 69 ? 7.758 4.384 -19.108 1.00 97.12 69 ILE A C 1
ATOM 537 O O . ILE A 1 69 ? 8.718 4.188 -19.847 1.00 97.12 69 ILE A O 1
ATOM 541 N N . ARG A 1 70 ? 6.833 5.312 -19.387 1.00 97.62 70 ARG A N 1
ATOM 542 C CA . ARG A 1 70 ? 6.913 6.147 -20.597 1.00 97.62 70 ARG A CA 1
ATOM 543 C C . ARG A 1 70 ? 8.167 7.019 -20.630 1.00 97.62 70 ARG A C 1
ATOM 545 O O . ARG A 1 70 ? 8.780 7.158 -21.681 1.00 97.62 70 ARG A O 1
ATOM 552 N N . LEU A 1 71 ? 8.557 7.601 -19.495 1.00 97.75 71 LEU A N 1
ATOM 553 C CA . LEU A 1 71 ? 9.797 8.377 -19.404 1.00 97.75 71 LEU A CA 1
ATOM 554 C C . LEU A 1 71 ? 11.023 7.511 -19.711 1.00 97.75 71 LEU A C 1
ATOM 556 O O . LEU A 1 71 ? 11.882 7.936 -20.480 1.00 97.75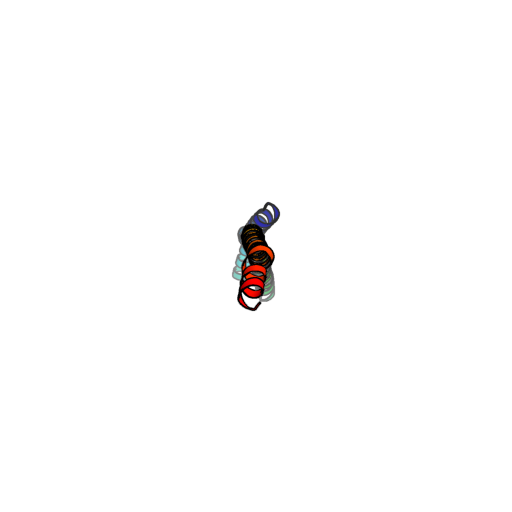 71 LEU A O 1
ATOM 560 N N . LEU A 1 72 ? 11.077 6.293 -19.165 1.00 98.06 72 LEU A N 1
ATOM 561 C CA . LEU A 1 72 ? 12.143 5.336 -19.462 1.00 98.06 72 LEU A CA 1
ATOM 562 C C . LEU A 1 72 ? 12.189 4.994 -20.960 1.00 98.06 72 LEU A C 1
ATOM 564 O O . LEU A 1 72 ? 13.237 5.127 -21.579 1.00 98.06 72 LEU A O 1
ATOM 568 N N . GLN A 1 73 ? 11.042 4.672 -21.561 1.00 97.88 73 GLN A N 1
ATOM 569 C CA . GLN A 1 73 ? 10.940 4.353 -22.992 1.00 97.88 73 GLN A CA 1
ATOM 570 C C . GLN A 1 73 ? 11.421 5.499 -23.900 1.00 97.88 73 GLN A C 1
ATOM 572 O O . GLN A 1 73 ? 12.072 5.258 -24.919 1.00 97.88 73 GLN A O 1
ATOM 577 N N . ASN A 1 74 ? 11.129 6.750 -23.533 1.00 98.12 74 ASN A N 1
ATOM 578 C CA . ASN A 1 74 ? 11.608 7.920 -24.273 1.00 98.12 74 ASN A CA 1
ATOM 579 C C . ASN A 1 74 ? 13.133 8.066 -24.180 1.00 98.12 74 ASN A C 1
ATOM 581 O O . ASN A 1 74 ? 13.784 8.358 -25.183 1.00 98.12 74 ASN A O 1
ATOM 585 N N . ASN A 1 75 ? 13.707 7.837 -22.996 1.00 98.12 75 ASN A N 1
ATOM 586 C CA . ASN A 1 75 ? 15.157 7.866 -22.806 1.00 98.12 75 ASN A CA 1
ATOM 587 C C . ASN A 1 75 ? 15.852 6.760 -23.609 1.00 98.12 75 ASN A C 1
ATOM 589 O O . ASN A 1 75 ? 16.871 7.024 -24.246 1.00 98.12 75 ASN A O 1
ATOM 59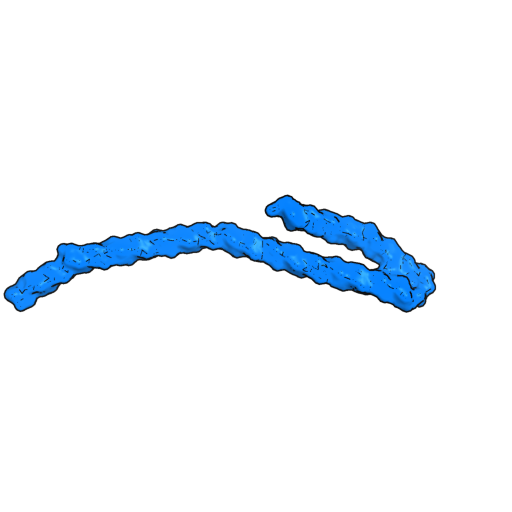3 N N . ASP A 1 76 ? 15.280 5.556 -23.631 1.00 98.06 76 ASP A N 1
ATOM 594 C CA . ASP A 1 76 ? 15.812 4.437 -24.410 1.00 98.06 76 ASP A CA 1
ATOM 595 C C . ASP A 1 76 ? 15.794 4.750 -25.913 1.00 98.06 76 ASP A C 1
ATOM 597 O O . ASP A 1 76 ? 16.783 4.524 -26.609 1.00 98.06 76 ASP A O 1
ATOM 601 N N . SER A 1 77 ? 14.709 5.353 -26.409 1.00 97.94 77 SER A N 1
ATOM 602 C CA . SER A 1 77 ? 14.600 5.782 -27.811 1.00 97.94 77 SER A CA 1
ATOM 603 C C . SER A 1 77 ? 15.668 6.818 -28.174 1.00 97.94 77 SER A C 1
ATOM 605 O O . SER A 1 77 ? 16.350 6.678 -29.190 1.00 97.94 77 SER A O 1
ATOM 607 N N . LEU A 1 78 ? 15.887 7.814 -27.309 1.00 98.12 78 LEU A N 1
ATOM 608 C CA . LEU A 1 78 ? 16.945 8.808 -27.496 1.00 98.12 78 LEU A CA 1
ATOM 609 C C . LEU A 1 78 ? 18.336 8.159 -27.511 1.00 98.12 78 LEU A C 1
ATOM 611 O O . LEU A 1 78 ? 19.184 8.523 -28.324 1.00 98.12 78 LEU A O 1
ATOM 615 N N . LEU A 1 79 ? 18.593 7.200 -26.622 1.00 98.12 79 LEU A N 1
ATOM 616 C CA . LEU A 1 79 ? 19.865 6.483 -26.583 1.00 98.12 79 LEU A CA 1
ATOM 617 C C . LEU A 1 79 ? 20.097 5.682 -27.871 1.00 98.12 79 LEU A C 1
ATOM 619 O O . LEU A 1 79 ? 21.202 5.711 -28.416 1.00 98.12 79 LEU A O 1
ATOM 623 N N . VAL A 1 80 ? 19.056 5.039 -28.404 1.00 98.25 80 VAL A N 1
ATOM 624 C CA . VAL A 1 80 ? 19.113 4.355 -29.704 1.00 98.25 80 VAL A CA 1
ATOM 625 C C . VAL A 1 80 ? 19.456 5.336 -30.827 1.00 98.25 80 VAL A C 1
ATOM 627 O O . VAL A 1 80 ? 20.359 5.056 -31.616 1.00 98.25 80 VAL A O 1
ATOM 630 N N . GLU A 1 81 ? 18.812 6.503 -30.884 1.00 97.69 81 GLU A N 1
ATOM 631 C CA . GLU A 1 81 ? 19.134 7.540 -31.876 1.00 97.69 81 GLU A CA 1
ATOM 632 C C . GLU A 1 81 ? 20.591 8.013 -31.772 1.00 97.69 81 GLU A C 1
ATOM 634 O O . GLU A 1 81 ? 21.269 8.194 -32.788 1.00 97.69 81 GLU A O 1
ATOM 639 N N . ARG A 1 82 ? 21.111 8.174 -30.548 1.00 97.00 82 ARG A N 1
ATOM 640 C CA . ARG A 1 82 ? 22.516 8.546 -30.319 1.00 97.00 82 ARG A CA 1
ATOM 641 C C . ARG A 1 82 ? 23.471 7.481 -30.840 1.00 97.00 82 ARG A C 1
ATOM 643 O O . ARG A 1 82 ? 24.411 7.833 -31.549 1.00 97.00 82 ARG A O 1
ATOM 650 N N . ILE A 1 83 ? 23.209 6.207 -30.547 1.00 97.50 83 ILE A N 1
ATOM 651 C CA . ILE A 1 83 ? 24.005 5.083 -31.060 1.00 97.50 83 ILE A CA 1
ATOM 652 C C . ILE A 1 83 ? 24.005 5.091 -32.590 1.00 97.50 83 ILE A C 1
ATOM 654 O O . ILE A 1 83 ? 25.071 5.013 -33.201 1.00 97.50 83 ILE A O 1
ATOM 658 N N . GLN A 1 84 ? 22.832 5.240 -33.209 1.00 96.81 84 GLN A N 1
ATOM 659 C CA . GLN A 1 84 ? 22.715 5.284 -34.666 1.00 96.81 84 GLN A CA 1
ATOM 660 C C . GLN A 1 84 ? 23.513 6.444 -35.266 1.00 96.81 84 GLN A C 1
ATOM 662 O O . GLN A 1 84 ? 24.273 6.235 -36.206 1.00 96.81 84 GLN A O 1
ATOM 667 N N . SER A 1 85 ? 23.432 7.640 -34.677 1.00 96.88 85 SER A N 1
ATOM 668 C CA . SER A 1 85 ? 24.212 8.800 -35.126 1.00 96.88 85 SER A CA 1
ATOM 669 C C . SER A 1 85 ? 25.723 8.588 -34.984 1.00 96.88 85 SER A C 1
ATOM 671 O O . SER A 1 85 ? 26.491 8.959 -35.874 1.00 96.88 85 SER A O 1
ATOM 673 N N . THR A 1 86 ? 26.182 7.950 -33.904 1.00 97.00 86 THR A N 1
ATOM 674 C CA . THR A 1 86 ? 27.602 7.607 -33.743 1.00 97.00 86 THR A CA 1
ATOM 675 C C . THR A 1 86 ? 28.070 6.631 -34.821 1.00 97.00 86 THR A C 1
ATOM 677 O O . THR A 1 86 ? 29.153 6.816 -35.378 1.00 97.00 86 THR A O 1
ATOM 680 N N . ILE A 1 87 ? 27.250 5.630 -35.153 1.00 96.81 87 ILE A N 1
ATOM 681 C CA . ILE A 1 87 ? 27.554 4.646 -36.198 1.00 96.81 87 ILE A CA 1
ATOM 682 C C . ILE A 1 87 ? 27.562 5.291 -37.586 1.00 96.81 87 ILE A C 1
ATOM 684 O O . ILE A 1 87 ? 28.484 5.043 -38.359 1.00 96.81 87 ILE A O 1
ATOM 688 N N . SER A 1 88 ? 26.560 6.110 -37.914 1.00 96.38 88 SER A N 1
ATOM 689 C CA . SER A 1 88 ? 26.404 6.669 -39.260 1.00 96.38 88 SER A CA 1
ATOM 690 C C . SER A 1 88 ? 27.301 7.875 -39.527 1.00 96.38 88 SER A C 1
ATOM 692 O O . SER A 1 88 ? 27.679 8.104 -40.672 1.00 96.38 88 SER A O 1
ATOM 694 N N . ASN A 1 89 ? 27.636 8.654 -38.494 1.00 94.25 89 ASN A N 1
ATOM 695 C CA . ASN A 1 89 ? 28.331 9.932 -38.650 1.00 94.25 89 ASN A CA 1
ATOM 696 C C . ASN A 1 89 ? 29.724 9.892 -38.021 1.00 94.25 89 ASN A C 1
ATOM 698 O O . ASN A 1 89 ? 30.726 10.068 -38.710 1.00 94.25 89 ASN A O 1
ATOM 702 N N . THR A 1 90 ? 29.808 9.651 -36.711 1.00 94.00 90 THR A N 1
ATOM 703 C CA . THR A 1 90 ? 31.060 9.824 -35.958 1.00 94.00 90 THR A CA 1
ATOM 704 C C . THR A 1 90 ? 32.129 8.802 -36.347 1.00 94.00 90 THR A C 1
ATOM 706 O O . THR A 1 90 ? 33.273 9.189 -36.582 1.00 94.00 90 THR A O 1
ATOM 709 N N . LEU A 1 91 ? 31.778 7.514 -36.452 1.00 94.00 91 LEU A N 1
ATOM 710 C CA . LEU A 1 91 ? 32.737 6.460 -36.805 1.00 94.00 91 LEU A CA 1
ATOM 711 C C . LEU A 1 91 ? 33.309 6.621 -38.229 1.00 94.00 91 LEU A C 1
ATOM 713 O O . LEU A 1 91 ? 34.534 6.572 -38.368 1.00 94.00 91 LEU A O 1
ATOM 717 N N . PRO A 1 92 ? 32.502 6.857 -39.287 1.00 94.25 92 PRO A N 1
ATOM 718 C CA . PRO A 1 92 ? 33.030 7.102 -40.628 1.00 94.25 92 PRO A CA 1
ATOM 719 C C . PRO A 1 92 ? 33.901 8.353 -40.708 1.00 94.25 92 PRO A C 1
ATOM 721 O O . PRO A 1 92 ? 34.942 8.321 -41.360 1.00 94.25 92 PRO A O 1
ATOM 724 N N . LEU A 1 93 ? 33.511 9.436 -40.023 1.00 92.62 93 LEU A N 1
ATOM 725 C CA . LEU A 1 93 ? 34.310 10.661 -39.967 1.00 92.62 93 LEU A CA 1
ATOM 726 C C . LEU A 1 93 ? 35.691 10.399 -39.362 1.00 92.62 93 LEU A C 1
ATOM 728 O O . LEU A 1 93 ? 36.692 10.775 -39.965 1.00 92.62 93 LEU A O 1
ATOM 732 N N . TRP A 1 94 ? 35.759 9.713 -38.218 1.00 93.00 94 TRP A N 1
ATOM 733 C CA . TRP A 1 94 ? 37.035 9.351 -37.597 1.00 93.00 94 TRP A CA 1
ATOM 734 C C . TRP A 1 94 ? 37.880 8.448 -38.503 1.00 93.00 94 TRP A C 1
ATOM 736 O O . TRP A 1 94 ? 39.066 8.706 -38.692 1.00 93.00 94 TRP A O 1
ATOM 746 N N . LYS A 1 95 ? 37.259 7.442 -39.136 1.00 91.31 95 LYS A N 1
ATOM 747 C CA . LYS A 1 95 ? 37.936 6.554 -40.092 1.00 91.31 95 LYS A CA 1
ATOM 748 C C . LYS A 1 95 ? 38.540 7.332 -41.265 1.00 91.31 95 LYS A C 1
ATOM 750 O O . LYS A 1 95 ? 39.672 7.058 -41.643 1.00 91.31 95 LYS A O 1
ATOM 755 N N . ASN A 1 96 ? 37.803 8.292 -41.821 1.00 90.69 96 ASN A N 1
ATOM 756 C CA . ASN A 1 96 ? 38.278 9.122 -42.928 1.00 90.69 96 ASN A CA 1
ATOM 757 C C . ASN A 1 96 ? 39.404 10.083 -42.521 1.00 90.69 96 ASN A C 1
ATOM 759 O O . ASN A 1 96 ? 40.175 10.470 -43.386 1.00 90.69 96 ASN A O 1
ATOM 763 N N . GLN A 1 97 ? 39.500 10.488 -41.248 1.00 84.81 97 GLN A N 1
ATOM 764 C CA . GLN A 1 97 ? 40.581 11.364 -40.772 1.00 84.81 97 GLN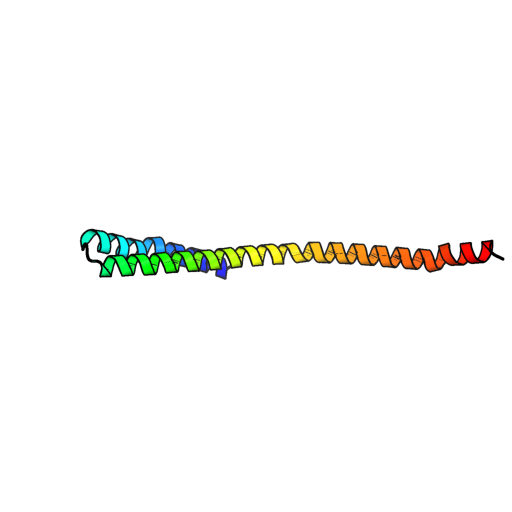 A CA 1
ATOM 765 C C . GLN A 1 97 ? 41.874 10.628 -40.398 1.00 84.81 97 GLN A C 1
ATOM 767 O O . GLN A 1 97 ? 42.908 11.270 -40.237 1.00 84.81 97 GLN A O 1
ATOM 772 N N . MET A 1 98 ? 41.826 9.308 -40.217 1.00 77.81 98 MET A N 1
ATOM 773 C CA . MET A 1 98 ? 43.009 8.499 -39.903 1.00 77.81 98 MET A CA 1
ATOM 774 C C . MET A 1 98 ? 43.749 7.955 -41.125 1.00 77.81 98 MET A C 1
ATOM 776 O O . MET A 1 98 ? 44.879 7.489 -40.973 1.00 77.81 98 MET A O 1
ATOM 780 N N . VAL A 1 99 ? 43.094 7.945 -42.287 1.00 54.94 99 VAL A N 1
ATOM 781 C CA . VAL A 1 99 ? 43.675 7.536 -43.575 1.00 54.94 99 VAL A CA 1
ATOM 782 C C . VAL A 1 99 ? 44.339 8.727 -44.249 1.00 54.94 99 VAL A C 1
ATOM 784 O O . VAL A 1 99 ? 43.773 9.838 -44.160 1.00 54.94 99 VAL A O 1
#

Secondary structure (DSSP, 8-state):
-HHHHHHHHHHHHHHHTHHHHHHHHHHHH--HHHHHHHHHHHHHHHHHHHHHHHHHHHHHHHHHHHHHHHHHHHHHHHHHHHHHHIIIIIHHHHHHHH-